Protein AF-A0A379U1M3-F1 (afdb_monomer_lite)

Radius of gyration: 14.97 Å; chains: 1; bounding box: 32×24×46 Å

Organism: Salmonella diarizonae (NCBI:txid59204)

Structure (mmCIF, N/CA/C/O backbone):
data_AF-A0A379U1M3-F1
#
_entry.id   AF-A0A379U1M3-F1
#
loop_
_atom_site.group_PDB
_atom_site.id
_atom_site.type_symbol
_atom_site.label_atom_id
_atom_site.label_alt_id
_atom_site.label_comp_id
_atom_site.label_asym_id
_atom_site.label_entity_id
_atom_site.label_seq_id
_atom_site.pdbx_PDB_ins_code
_atom_site.Cartn_x
_atom_site.Cartn_y
_atom_site.Cartn_z
_atom_site.occupancy
_atom_site.B_iso_or_equiv
_atom_site.auth_seq_id
_atom_site.auth_comp_id
_atom_site.auth_asym_id
_atom_site.auth_atom_id
_atom_site.pdbx_PDB_model_num
ATOM 1 N N . MET A 1 1 ? -2.885 12.983 -32.660 1.00 37.78 1 MET A N 1
ATOM 2 C CA . MET A 1 1 ? -1.840 11.941 -32.539 1.00 37.78 1 MET A CA 1
ATOM 3 C C . MET A 1 1 ? -1.450 11.889 -31.063 1.00 37.78 1 MET A C 1
ATOM 5 O O . MET A 1 1 ? -0.904 12.857 -30.575 1.00 37.78 1 MET A O 1
ATOM 9 N N . GLY A 1 2 ? -1.944 10.982 -30.223 1.00 47.16 2 GLY A N 1
ATOM 10 C CA . GLY A 1 2 ? -1.740 9.533 -30.283 1.00 47.16 2 GLY A CA 1
ATOM 11 C C . GLY A 1 2 ? -0.660 9.057 -29.289 1.00 47.16 2 GLY A C 1
ATOM 12 O O . GLY A 1 2 ? 0.102 8.173 -29.641 1.00 47.16 2 GLY A O 1
ATOM 13 N N . LEU A 1 3 ? -0.550 9.654 -28.089 1.00 51.50 3 LEU A N 1
ATOM 14 C CA . LEU A 1 3 ? 0.453 9.289 -27.063 1.00 51.50 3 LEU A CA 1
ATOM 15 C C . LEU A 1 3 ? -0.091 8.384 -25.934 1.00 51.50 3 LEU A C 1
ATOM 17 O O . LEU A 1 3 ? 0.580 8.161 -24.933 1.00 51.50 3 LEU A O 1
ATOM 21 N N . THR A 1 4 ? -1.326 7.891 -26.040 1.00 50.75 4 THR A N 1
ATOM 22 C CA . THR A 1 4 ? -2.087 7.403 -24.873 1.00 50.75 4 THR A CA 1
ATOM 23 C C . THR A 1 4 ? -2.178 5.883 -24.722 1.00 50.75 4 THR A C 1
ATOM 25 O O . THR A 1 4 ? -2.648 5.422 -23.684 1.00 50.75 4 THR A O 1
ATOM 28 N N . ALA A 1 5 ? -1.739 5.092 -25.705 1.00 48.62 5 ALA A N 1
ATOM 29 C CA . ALA A 1 5 ? -1.853 3.630 -25.646 1.00 48.62 5 ALA A CA 1
ATOM 30 C C . ALA A 1 5 ? -0.637 2.955 -24.981 1.00 48.62 5 ALA A C 1
ATOM 32 O O . ALA A 1 5 ? -0.814 2.134 -24.089 1.00 48.62 5 ALA A O 1
ATOM 33 N N . ALA A 1 6 ? 0.591 3.353 -25.333 1.00 50.09 6 ALA A N 1
ATOM 34 C CA . ALA A 1 6 ? 1.815 2.690 -24.859 1.00 50.09 6 ALA A CA 1
ATOM 35 C C . ALA A 1 6 ? 2.117 2.900 -23.360 1.00 50.09 6 ALA A C 1
ATOM 37 O O . ALA A 1 6 ? 2.803 2.091 -22.745 1.00 50.09 6 ALA A O 1
ATOM 38 N N . VAL A 1 7 ? 1.580 3.962 -22.748 1.00 56.66 7 VAL A N 1
ATOM 39 C CA . VAL A 1 7 ? 1.729 4.219 -21.303 1.00 56.66 7 VAL A CA 1
ATOM 40 C C . VAL A 1 7 ? 0.907 3.234 -20.463 1.00 56.66 7 VAL A C 1
ATOM 42 O O . VAL A 1 7 ? 1.268 2.966 -19.321 1.00 56.66 7 VAL A O 1
ATOM 45 N N . LYS A 1 8 ? -0.187 2.680 -21.008 1.00 58.69 8 LYS A N 1
ATOM 46 C CA . LYS A 1 8 ? -1.150 1.888 -20.227 1.00 58.69 8 LYS A CA 1
ATOM 47 C C . LYS A 1 8 ? -0.653 0.495 -19.837 1.00 58.69 8 LYS A C 1
ATOM 49 O O . LYS A 1 8 ? -1.093 -0.001 -18.808 1.00 58.69 8 LYS A O 1
ATOM 54 N N . ASP A 1 9 ? 0.268 -0.092 -20.599 1.00 67.94 9 ASP A N 1
ATOM 55 C CA . ASP A 1 9 ? 0.799 -1.438 -20.327 1.00 67.94 9 ASP A CA 1
ATOM 56 C C . ASP A 1 9 ? 2.172 -1.443 -19.648 1.00 67.94 9 ASP A C 1
ATOM 58 O O . ASP A 1 9 ? 2.704 -2.509 -19.329 1.00 67.94 9 ASP A O 1
ATOM 62 N N . ARG A 1 10 ? 2.762 -0.268 -19.385 1.00 86.00 10 ARG A N 1
ATOM 63 C CA . ARG A 1 10 ? 4.041 -0.214 -18.676 1.00 86.00 10 ARG A CA 1
ATOM 64 C C . ARG A 1 10 ? 3.838 -0.661 -17.228 1.00 86.00 10 ARG A C 1
ATOM 66 O O . ARG A 1 10 ? 3.251 0.056 -16.421 1.00 86.00 10 ARG A O 1
ATOM 73 N N . LYS A 1 11 ? 4.408 -1.814 -16.894 1.00 87.12 11 LYS A N 1
ATOM 74 C CA . LYS A 1 11 ? 4.580 -2.290 -15.520 1.00 87.12 11 LYS A CA 1
ATOM 75 C C . LYS A 1 11 ? 6.007 -2.006 -15.073 1.00 87.12 11 LYS A C 1
ATOM 77 O O . LYS A 1 11 ? 6.920 -2.008 -15.897 1.00 87.12 11 LYS A O 1
ATOM 82 N N . LEU A 1 12 ? 6.181 -1.737 -13.785 1.00 88.62 12 LEU A N 1
ATOM 83 C CA . LEU A 1 12 ? 7.514 -1.667 -13.199 1.00 88.62 12 LEU A CA 1
ATOM 84 C C . LEU A 1 12 ? 8.115 -3.073 -13.208 1.00 88.62 12 LEU A C 1
ATOM 86 O O . LEU A 1 12 ? 7.436 -4.040 -12.862 1.00 88.62 12 LEU A O 1
ATOM 90 N N . SER A 1 13 ? 9.377 -3.172 -13.599 1.00 92.25 13 SER A N 1
ATOM 91 C CA . SER A 1 13 ? 10.193 -4.356 -13.332 1.00 92.25 13 SER A CA 1
ATOM 92 C C . SER A 1 13 ? 10.441 -4.517 -11.828 1.00 92.25 13 SER A C 1
ATOM 94 O O . SER A 1 13 ? 10.221 -3.589 -11.041 1.00 92.25 13 SER A O 1
ATOM 96 N N . ASP A 1 14 ? 10.939 -5.680 -11.415 1.00 92.12 14 ASP A N 1
ATOM 97 C CA . ASP A 1 14 ? 11.310 -5.932 -10.016 1.00 92.12 14 ASP A CA 1
ATOM 98 C C . ASP A 1 14 ? 12.359 -4.926 -9.519 1.00 92.12 14 ASP A C 1
ATOM 100 O O . ASP A 1 14 ? 12.309 -4.464 -8.377 1.00 92.12 14 ASP A O 1
ATOM 104 N N . GLU A 1 15 ? 13.262 -4.515 -10.406 1.00 94.88 15 GLU A N 1
ATOM 105 C CA . GLU A 1 15 ? 14.368 -3.614 -10.087 1.00 94.88 15 GLU A CA 1
ATOM 106 C C . GLU A 1 15 ? 13.870 -2.183 -9.900 1.00 94.88 15 GLU A C 1
ATOM 108 O O . GLU A 1 15 ? 14.233 -1.511 -8.931 1.00 94.88 15 GLU A O 1
ATOM 113 N N . GLU A 1 16 ? 12.961 -1.739 -10.768 1.00 92.75 16 GLU A N 1
ATOM 114 C CA . GLU A 1 16 ? 12.268 -0.464 -10.593 1.00 92.75 16 GLU A CA 1
ATOM 115 C C . GLU A 1 16 ? 11.379 -0.481 -9.342 1.00 92.75 16 GLU A C 1
ATOM 117 O O . GLU A 1 16 ? 11.323 0.510 -8.616 1.00 92.75 16 GLU A O 1
ATOM 122 N N . SER A 1 17 ? 10.727 -1.607 -9.040 1.00 91.19 17 SER A N 1
ATOM 123 C CA . SER A 1 17 ? 9.892 -1.756 -7.842 1.00 91.19 17 SER A CA 1
ATOM 124 C C . SER A 1 17 ? 10.722 -1.652 -6.560 1.00 91.19 17 SER A C 1
ATOM 126 O O . SER A 1 17 ? 10.329 -0.943 -5.631 1.00 91.19 17 SER A O 1
ATOM 128 N N . LYS A 1 18 ? 11.909 -2.274 -6.522 1.00 93.56 18 LYS A N 1
ATOM 129 C CA . LYS A 1 18 ? 12.880 -2.121 -5.422 1.00 93.56 18 LYS A CA 1
ATOM 130 C C . LYS A 1 18 ? 13.363 -0.678 -5.294 1.00 93.56 18 LYS A C 1
ATOM 132 O O . LYS A 1 18 ? 13.438 -0.161 -4.181 1.00 93.56 18 LYS A O 1
ATOM 137 N N . ALA A 1 19 ? 13.661 -0.014 -6.412 1.00 95.06 19 ALA A N 1
ATOM 138 C CA . ALA A 1 19 ? 14.075 1.387 -6.402 1.00 95.06 19 ALA A CA 1
ATOM 139 C C . ALA A 1 19 ? 12.977 2.296 -5.822 1.00 95.06 19 ALA A C 1
ATOM 141 O O . ALA A 1 19 ? 13.257 3.108 -4.939 1.00 95.06 19 ALA A O 1
ATOM 142 N N . VAL A 1 20 ? 11.721 2.106 -6.246 1.00 92.62 20 VAL A N 1
ATOM 143 C CA . VAL A 1 20 ? 10.565 2.832 -5.698 1.00 92.62 20 VAL A CA 1
ATOM 144 C C . VAL A 1 20 ? 10.398 2.547 -4.207 1.00 92.62 20 VAL A C 1
ATOM 146 O O . VAL A 1 20 ? 10.202 3.485 -3.440 1.00 92.62 20 VAL A O 1
ATOM 149 N N . TRP A 1 21 ? 10.512 1.285 -3.783 1.00 94.19 21 TRP A N 1
ATOM 150 C CA . TRP A 1 21 ? 10.404 0.897 -2.375 1.00 94.19 21 TRP A CA 1
ATOM 151 C C . TRP A 1 21 ? 11.451 1.590 -1.493 1.00 94.19 21 TRP A C 1
ATOM 153 O O . TRP A 1 21 ? 11.116 2.113 -0.429 1.00 94.19 21 TRP A O 1
ATOM 163 N N . ASN A 1 22 ? 12.703 1.650 -1.948 1.00 94.81 22 ASN A N 1
ATOM 164 C CA . ASN A 1 22 ? 13.795 2.290 -1.212 1.00 94.81 22 ASN A CA 1
ATOM 165 C C . ASN A 1 22 ? 13.607 3.813 -1.108 1.00 94.81 22 ASN A C 1
ATOM 167 O O . ASN A 1 22 ? 13.810 4.394 -0.038 1.00 94.81 22 ASN A O 1
ATOM 171 N N . ALA A 1 23 ? 13.132 4.443 -2.186 1.00 95.00 23 ALA A N 1
ATOM 172 C CA . ALA A 1 23 ? 12.842 5.875 -2.226 1.00 95.00 23 ALA A CA 1
ATOM 173 C C . ALA A 1 23 ? 11.681 6.290 -1.304 1.00 95.00 23 ALA A C 1
ATOM 175 O O . ALA A 1 23 ? 11.538 7.470 -0.988 1.00 95.00 23 ALA A O 1
ATOM 176 N N . LEU A 1 24 ? 10.857 5.346 -0.821 1.00 93.69 24 LEU A N 1
ATOM 177 C CA . LEU A 1 24 ? 9.785 5.676 0.123 1.00 93.69 24 LEU A CA 1
ATOM 178 C C . LEU A 1 24 ? 10.328 6.292 1.411 1.00 93.69 24 LEU A C 1
ATOM 180 O O . LEU A 1 24 ? 9.658 7.143 1.978 1.00 93.69 24 LEU A O 1
ATOM 184 N N . SER A 1 25 ? 11.528 5.910 1.856 1.00 91.62 25 SER A N 1
ATOM 185 C CA . SER A 1 25 ? 12.117 6.434 3.097 1.00 91.62 25 SER A CA 1
ATOM 186 C C . SER A 1 25 ? 12.304 7.959 3.102 1.00 91.62 25 SER A C 1
ATOM 188 O O . SER A 1 25 ? 12.314 8.566 4.169 1.00 91.62 25 SER A O 1
ATOM 190 N N . GLU A 1 26 ? 12.372 8.582 1.923 1.00 93.94 26 GLU A N 1
ATOM 191 C CA . GLU A 1 26 ? 12.519 10.031 1.739 1.00 93.94 26 GLU A CA 1
ATOM 192 C C . GLU A 1 26 ? 11.172 10.784 1.748 1.00 93.94 26 GLU A C 1
ATOM 194 O O . GLU A 1 26 ? 11.134 12.015 1.752 1.00 93.94 26 GLU A O 1
ATOM 199 N N . MET A 1 27 ? 10.042 10.067 1.745 1.00 92.38 27 MET A N 1
ATOM 200 C CA . MET A 1 27 ? 8.698 10.656 1.714 1.00 92.38 27 MET A CA 1
ATOM 201 C C . MET A 1 27 ? 8.132 10.876 3.123 1.00 92.38 27 MET A C 1
ATOM 203 O O . MET A 1 27 ? 8.613 10.319 4.103 1.00 92.38 27 MET A O 1
ATOM 207 N N . LYS A 1 28 ? 7.037 11.636 3.248 1.00 94.75 28 LYS A N 1
ATOM 208 C CA . LYS A 1 28 ? 6.317 11.766 4.531 1.00 94.75 2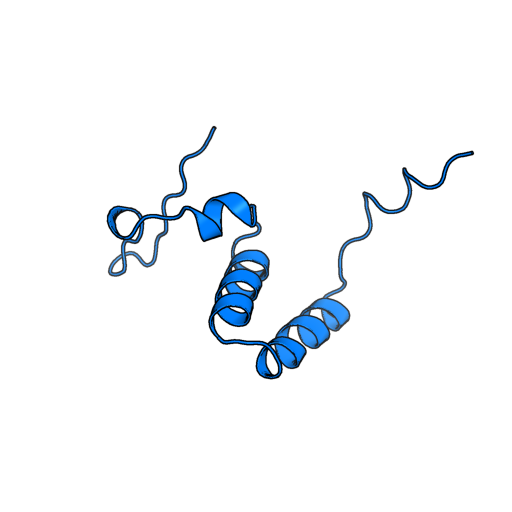8 LYS A CA 1
ATOM 209 C C . LYS A 1 28 ? 5.630 10.454 4.911 1.00 94.75 28 LYS A C 1
ATOM 211 O O . LYS A 1 28 ? 5.051 9.809 4.037 1.00 94.75 28 LYS A O 1
ATOM 216 N N . ASP A 1 29 ? 5.557 10.135 6.202 1.00 92.00 29 ASP A N 1
ATOM 217 C CA . ASP A 1 29 ? 5.006 8.876 6.742 1.00 92.00 29 ASP A CA 1
ATOM 218 C C . ASP A 1 29 ? 3.680 8.441 6.103 1.00 92.00 29 ASP A C 1
ATOM 220 O O . ASP A 1 29 ? 3.515 7.297 5.682 1.00 92.00 29 ASP A O 1
ATOM 224 N N . ARG A 1 30 ? 2.735 9.378 5.945 1.00 88.81 30 ARG A N 1
ATOM 225 C CA . ARG 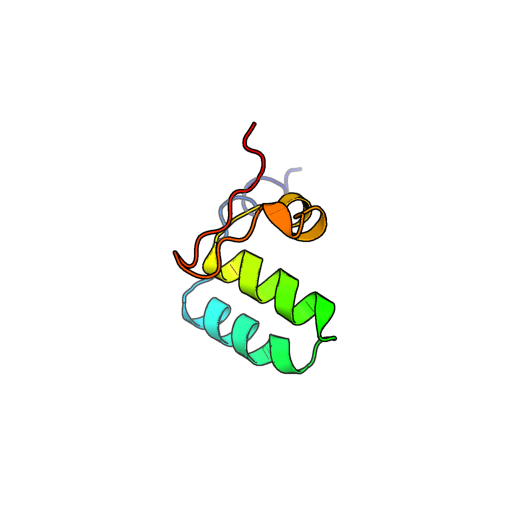A 1 30 ? 1.435 9.096 5.317 1.00 88.81 30 ARG A CA 1
ATOM 226 C C . ARG A 1 30 ? 1.574 8.621 3.868 1.00 88.81 30 ARG A C 1
ATOM 228 O O . ARG A 1 30 ? 0.854 7.721 3.445 1.00 88.81 30 ARG A O 1
ATOM 235 N N . GLN A 1 31 ? 2.462 9.247 3.100 1.00 89.94 31 GLN A N 1
ATOM 236 C CA . GLN A 1 31 ? 2.716 8.882 1.706 1.00 89.94 31 GLN A CA 1
ATOM 237 C C . GLN A 1 31 ? 3.441 7.541 1.630 1.00 89.94 31 GLN A C 1
ATOM 239 O O . GLN A 1 31 ? 3.069 6.716 0.800 1.00 89.94 31 GLN A O 1
ATOM 244 N N . GLN A 1 32 ? 4.388 7.290 2.542 1.00 93.44 32 GLN A N 1
ATOM 245 C CA . GLN A 1 32 ? 5.057 5.994 2.647 1.00 93.44 32 GLN A CA 1
ATOM 246 C C . GLN A 1 32 ? 4.045 4.868 2.848 1.00 93.44 32 GLN A C 1
ATOM 248 O O . GLN A 1 32 ? 4.059 3.895 2.102 1.00 93.44 32 GLN A O 1
ATOM 253 N N . LEU A 1 33 ? 3.131 5.015 3.812 1.00 91.19 33 LEU A N 1
ATOM 254 C CA . LEU A 1 33 ? 2.112 4.006 4.102 1.00 91.19 33 LEU A CA 1
ATOM 255 C C . LEU A 1 33 ? 1.215 3.742 2.890 1.00 91.19 33 LEU A C 1
ATOM 257 O O . LEU A 1 33 ? 1.036 2.588 2.510 1.00 91.19 33 LEU A O 1
ATOM 261 N N . ILE A 1 34 ? 0.713 4.793 2.234 1.00 90.81 34 ILE A N 1
ATOM 262 C CA . ILE A 1 34 ? -0.136 4.640 1.042 1.00 90.81 34 ILE A CA 1
ATOM 263 C C . ILE A 1 34 ? 0.622 3.926 -0.084 1.00 90.81 34 ILE A C 1
ATOM 265 O O . ILE A 1 34 ? 0.068 3.026 -0.710 1.00 90.81 34 ILE A O 1
ATOM 269 N N . MET A 1 35 ? 1.882 4.294 -0.332 1.00 92.81 35 MET A N 1
ATOM 270 C CA . MET A 1 35 ? 2.704 3.663 -1.368 1.00 92.81 35 MET A CA 1
ATOM 271 C C . MET A 1 35 ? 3.027 2.202 -1.047 1.00 92.81 35 MET A C 1
ATOM 273 O O . MET A 1 35 ? 2.959 1.360 -1.937 1.00 92.81 35 MET A O 1
ATOM 277 N N . ARG A 1 36 ? 3.314 1.873 0.217 1.00 92.75 36 ARG A N 1
ATOM 278 C CA . ARG A 1 36 ? 3.523 0.483 0.647 1.00 92.75 36 ARG A CA 1
ATOM 279 C C . ARG A 1 36 ? 2.271 -0.358 0.427 1.00 92.75 36 ARG A C 1
ATOM 281 O O . ARG 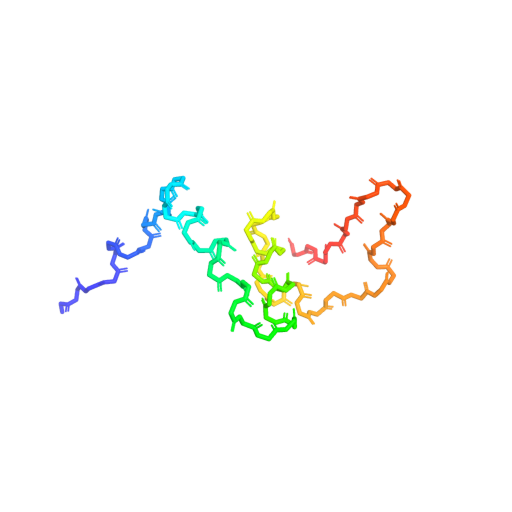A 1 36 ? 2.375 -1.444 -0.129 1.00 92.75 36 ARG A O 1
ATOM 288 N N . PHE A 1 37 ? 1.101 0.160 0.803 1.00 91.31 37 PHE A N 1
ATOM 289 C CA . PHE A 1 37 ? -0.172 -0.514 0.546 1.00 91.31 37 PHE A CA 1
ATOM 290 C C . PHE A 1 37 ? -0.414 -0.708 -0.955 1.00 91.31 37 PHE A C 1
ATOM 292 O O . PHE A 1 37 ? -0.724 -1.816 -1.372 1.00 91.31 37 PHE A O 1
ATOM 299 N N . LEU A 1 38 ? -0.189 0.322 -1.777 1.00 91.25 38 LEU A N 1
ATOM 300 C CA . LEU A 1 38 ? -0.323 0.227 -3.236 1.00 91.25 38 LEU A CA 1
ATOM 301 C C . LEU A 1 38 ? 0.544 -0.886 -3.835 1.00 91.25 38 LEU A C 1
ATOM 303 O O . LEU A 1 38 ? 0.058 -1.665 -4.649 1.00 91.25 38 LEU A O 1
ATOM 307 N N . ILE A 1 39 ? 1.814 -0.955 -3.429 1.00 91.44 39 ILE A N 1
ATOM 308 C CA . ILE A 1 39 ? 2.775 -1.937 -3.944 1.00 91.44 39 ILE A CA 1
ATOM 309 C C . ILE A 1 39 ? 2.414 -3.357 -3.486 1.00 91.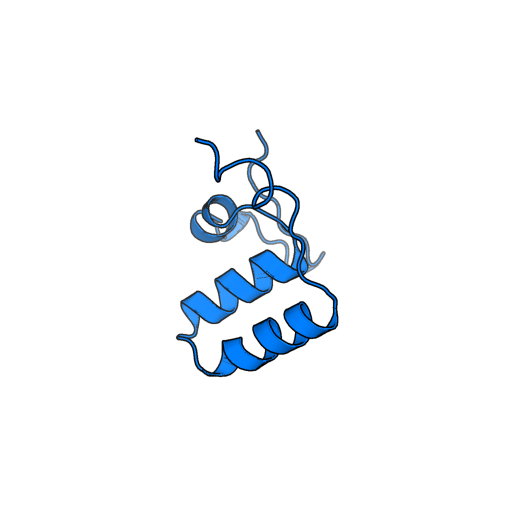44 39 ILE A C 1
ATOM 311 O O . ILE A 1 39 ? 2.500 -4.287 -4.281 1.00 91.44 39 ILE A O 1
ATOM 315 N N . LEU A 1 40 ? 2.009 -3.530 -2.224 1.00 90.50 40 LEU A N 1
ATOM 316 C CA . LEU A 1 40 ? 1.774 -4.853 -1.636 1.00 90.50 40 LEU A CA 1
ATOM 317 C C . LEU A 1 40 ? 0.403 -5.446 -1.976 1.00 90.50 40 LEU A C 1
ATOM 319 O O . LEU A 1 40 ? 0.287 -6.664 -2.077 1.00 90.50 40 LEU A O 1
ATOM 323 N N . THR A 1 41 ? -0.633 -4.617 -2.122 1.00 88.12 41 THR A N 1
ATOM 324 C CA . THR A 1 41 ? -2.009 -5.100 -2.330 1.00 88.12 41 THR A CA 1
ATOM 325 C C . THR A 1 41 ? -2.518 -4.884 -3.752 1.00 88.12 41 THR A C 1
ATOM 327 O O . THR A 1 41 ? -3.494 -5.514 -4.145 1.00 88.12 41 THR A O 1
ATOM 330 N N . GLY A 1 42 ? -1.906 -3.979 -4.525 1.00 87.38 42 GLY A N 1
ATOM 331 C CA . GLY A 1 42 ? -2.384 -3.608 -5.862 1.00 87.38 42 GLY A CA 1
ATOM 332 C C . GLY A 1 42 ? -3.742 -2.888 -5.879 1.00 87.38 42 GLY A C 1
ATOM 333 O O . GLY A 1 42 ? -4.314 -2.688 -6.951 1.00 87.38 42 GLY A O 1
ATOM 334 N N . CYS A 1 43 ? -4.272 -2.496 -4.715 1.00 87.31 43 CYS A N 1
ATOM 335 C CA . CYS A 1 43 ? -5.552 -1.793 -4.591 1.00 87.31 43 CYS A CA 1
ATOM 336 C C . CYS A 1 43 ? -5.454 -0.352 -5.109 1.00 87.31 43 CYS A C 1
ATOM 338 O O . CYS A 1 43 ? -4.372 0.206 -5.283 1.00 87.31 43 CYS A O 1
ATOM 340 N N . ARG A 1 44 ? -6.589 0.315 -5.319 1.00 87.56 44 ARG A N 1
ATOM 341 C CA . ARG A 1 44 ? -6.593 1.722 -5.736 1.00 87.56 44 ARG A CA 1
ATOM 342 C C . ARG A 1 44 ? -6.204 2.626 -4.574 1.00 87.56 44 ARG A C 1
ATOM 344 O O . ARG A 1 44 ? -6.618 2.448 -3.432 1.00 87.56 44 ARG A O 1
ATOM 351 N N . SER A 1 45 ? -5.492 3.705 -4.890 1.00 86.75 45 SER A N 1
ATOM 352 C CA . SER A 1 45 ? -5.093 4.692 -3.876 1.00 86.75 45 SER A CA 1
ATOM 353 C C . SER A 1 45 ? -6.285 5.324 -3.146 1.00 86.75 45 SER A C 1
ATOM 355 O O . SER A 1 45 ? -6.158 5.726 -1.993 1.00 86.75 45 SER A O 1
ATOM 357 N N . THR A 1 46 ? -7.446 5.419 -3.801 1.00 87.88 46 THR A N 1
ATOM 358 C CA . THR A 1 46 ? -8.697 5.876 -3.186 1.00 87.88 46 THR A CA 1
ATOM 359 C C . THR A 1 46 ? -9.185 4.905 -2.120 1.00 87.88 46 THR A C 1
ATOM 361 O O . THR A 1 46 ? -9.454 5.361 -1.017 1.00 87.88 46 THR A O 1
ATOM 364 N N . GLU A 1 47 ? -9.200 3.600 -2.407 1.00 87.19 47 GLU A N 1
ATOM 365 C CA . GLU A 1 47 ? -9.630 2.542 -1.478 1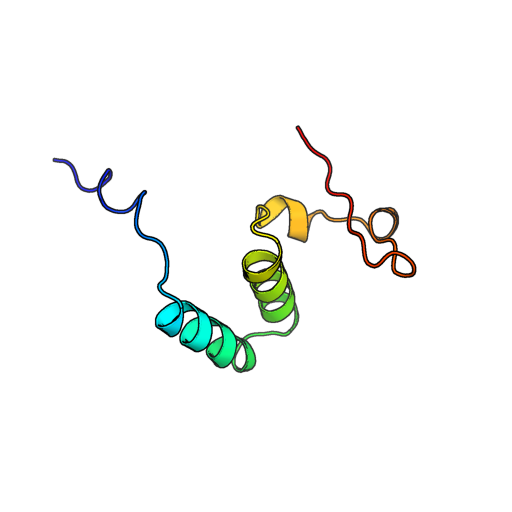.00 87.19 47 GLU A CA 1
ATOM 366 C C . GLU A 1 47 ? -8.783 2.560 -0.197 1.00 87.19 47 GLU A C 1
ATOM 368 O O . GLU A 1 47 ? -9.324 2.515 0.905 1.00 87.19 47 GLU A O 1
ATOM 373 N N . ILE A 1 48 ? -7.464 2.737 -0.332 1.00 88.62 48 ILE A N 1
ATOM 374 C CA . ILE A 1 48 ? -6.537 2.846 0.807 1.00 88.62 48 ILE A CA 1
ATOM 375 C C . ILE A 1 48 ? -6.803 4.125 1.616 1.00 88.62 48 ILE A C 1
ATOM 377 O O . ILE A 1 48 ? -6.833 4.104 2.844 1.00 88.62 48 ILE A O 1
ATOM 381 N N . ARG A 1 49 ? -6.997 5.269 0.944 1.00 86.88 49 ARG A N 1
ATOM 382 C CA . ARG A 1 49 ? -7.193 6.566 1.619 1.00 86.88 49 ARG A CA 1
ATOM 383 C C . ARG A 1 49 ? -8.536 6.686 2.338 1.00 86.88 49 ARG A C 1
ATOM 385 O O . ARG A 1 49 ? -8.621 7.486 3.267 1.00 86.88 49 ARG A O 1
ATOM 392 N N . THR A 1 50 ? -9.555 5.954 1.894 1.00 90.50 50 THR A N 1
ATOM 393 C CA . THR A 1 50 ? -10.897 5.938 2.498 1.00 90.50 50 THR A CA 1
ATOM 394 C C . THR A 1 50 ? -11.130 4.723 3.392 1.00 90.50 50 THR A C 1
ATOM 396 O O . THR A 1 50 ? -12.256 4.522 3.845 1.00 90.50 50 THR A O 1
ATOM 399 N N . ALA A 1 51 ? -10.099 3.909 3.634 1.00 88.44 51 ALA A N 1
ATOM 400 C CA . ALA A 1 51 ? -10.198 2.747 4.500 1.00 88.44 51 ALA A CA 1
ATOM 401 C C . ALA A 1 51 ? -10.593 3.161 5.923 1.00 88.44 51 ALA A C 1
ATOM 403 O O . ALA A 1 51 ? -10.083 4.142 6.475 1.00 88.44 51 ALA A O 1
ATOM 404 N N . LYS A 1 52 ? -11.507 2.397 6.518 1.00 89.38 52 LYS A N 1
ATOM 405 C CA . LYS A 1 52 ? -11.949 2.583 7.900 1.00 89.38 52 LYS A CA 1
ATOM 406 C C . LYS A 1 52 ? -11.208 1.625 8.822 1.00 89.38 52 LYS A C 1
ATOM 408 O O . LYS A 1 52 ? -10.844 0.533 8.408 1.00 89.38 52 LYS A O 1
ATOM 413 N N . TRP A 1 53 ? -11.040 2.000 10.087 1.00 88.75 53 TRP A N 1
ATOM 414 C CA . TRP A 1 53 ? -10.408 1.126 11.082 1.00 88.75 53 TRP A CA 1
ATOM 415 C C . TRP A 1 53 ? -11.129 -0.216 11.247 1.00 88.75 53 TRP A C 1
ATOM 417 O O . TRP A 1 53 ? -10.471 -1.241 11.362 1.00 88.75 53 TRP A O 1
ATOM 427 N N . GLU A 1 54 ? -12.461 -0.216 11.169 1.00 91.00 54 GLU A N 1
ATOM 428 C CA . GLU A 1 54 ? -13.309 -1.416 11.259 1.00 91.00 54 GLU A CA 1
ATOM 429 C C . GLU A 1 54 ? -13.085 -2.431 10.120 1.00 91.00 54 GLU A C 1
ATOM 431 O O . GLU A 1 54 ? -13.593 -3.544 10.178 1.00 91.00 54 GLU A O 1
ATOM 436 N N . TRP A 1 55 ? -12.350 -2.051 9.072 1.00 90.88 55 TRP A N 1
ATOM 437 C CA . TRP A 1 55 ? -12.062 -2.905 7.920 1.00 90.88 55 TRP A CA 1
ATOM 438 C C . TRP A 1 55 ? -10.769 -3.710 8.058 1.00 90.88 55 TRP A C 1
ATOM 440 O O . TRP A 1 55 ? -10.486 -4.552 7.203 1.00 90.88 55 TRP A O 1
ATOM 450 N N . PHE A 1 56 ? -9.962 -3.425 9.080 1.00 90.56 56 PHE A N 1
ATOM 451 C CA . PHE A 1 56 ? -8.699 -4.109 9.323 1.00 90.56 56 PHE A CA 1
ATOM 452 C C . PHE A 1 56 ? -8.879 -5.166 10.406 1.00 90.56 56 PHE A C 1
ATOM 454 O O . PHE A 1 56 ? -9.128 -4.835 11.566 1.00 90.56 56 PHE A O 1
ATOM 461 N N . ASP A 1 57 ? -8.685 -6.427 10.031 1.00 90.94 57 ASP A N 1
ATOM 462 C CA . ASP A 1 57 ? -8.528 -7.517 10.981 1.00 90.94 57 ASP A CA 1
ATOM 463 C C . ASP A 1 57 ? -7.034 -7.770 11.199 1.00 90.94 57 ASP A C 1
ATOM 465 O O . ASP A 1 57 ? -6.326 -8.310 10.345 1.00 90.94 57 ASP A O 1
ATOM 469 N N . PHE A 1 58 ? -6.529 -7.352 12.358 1.00 88.50 58 PHE A N 1
ATOM 470 C CA . PHE A 1 58 ? -5.121 -7.528 12.708 1.00 88.50 58 PHE A CA 1
ATOM 471 C C . PHE A 1 58 ? -4.785 -8.939 13.205 1.00 88.50 58 PHE A C 1
ATOM 473 O O . PHE A 1 58 ? -3.602 -9.287 13.214 1.00 88.50 58 PHE A O 1
ATOM 480 N N . GLN A 1 59 ? -5.776 -9.744 13.608 1.00 91.25 59 GLN A N 1
ATOM 481 C CA . GLN A 1 59 ? -5.548 -11.139 13.995 1.00 91.25 59 GLN A CA 1
ATOM 482 C C . GLN A 1 59 ? -5.309 -11.984 12.747 1.00 91.25 59 GLN A C 1
ATOM 484 O O . GLN A 1 59 ? -4.264 -12.629 12.629 1.00 91.25 59 GLN A O 1
ATOM 489 N N . ASP A 1 60 ? -6.213 -11.866 11.778 1.00 89.88 60 ASP A N 1
ATOM 490 C CA . ASP A 1 60 ? -6.131 -12.592 10.511 1.00 89.88 60 ASP A CA 1
ATOM 491 C C . ASP A 1 60 ? -5.221 -11.894 9.489 1.00 89.88 60 ASP A C 1
ATOM 493 O O . ASP A 1 60 ? -4.924 -12.443 8.427 1.00 89.88 60 ASP A O 1
ATOM 497 N N . LYS A 1 61 ? -4.725 -10.692 9.821 1.00 88.44 61 LYS A N 1
ATOM 498 C CA . LYS A 1 61 ? -3.898 -9.832 8.955 1.00 88.44 61 LYS A CA 1
ATOM 499 C C . LYS A 1 61 ? -4.578 -9.554 7.616 1.00 88.44 61 LYS A C 1
ATOM 501 O O . LYS A 1 61 ? -3.917 -9.462 6.580 1.00 88.44 61 LYS A O 1
ATOM 506 N N . THR A 1 62 ? -5.898 -9.417 7.644 1.00 88.00 62 THR A N 1
ATOM 507 C CA . THR A 1 62 ? -6.703 -9.131 6.464 1.00 88.00 62 THR A CA 1
ATOM 508 C C . THR A 1 62 ? -7.201 -7.696 6.494 1.00 88.00 62 THR A C 1
ATOM 510 O O . THR A 1 62 ? -7.374 -7.066 7.539 1.00 88.00 62 THR A O 1
ATOM 513 N N . TRP A 1 63 ? -7.402 -7.148 5.304 1.00 88.75 63 TRP A N 1
ATOM 514 C CA . TRP A 1 63 ? -8.019 -5.848 5.123 1.00 88.75 63 TRP A CA 1
ATOM 515 C C . TRP A 1 63 ? -9.146 -5.993 4.109 1.00 88.75 63 TRP A C 1
ATOM 517 O O . TRP A 1 63 ? -8.917 -6.413 2.974 1.00 88.75 63 TRP A O 1
ATOM 527 N N . THR A 1 64 ? -10.359 -5.641 4.525 1.00 87.81 64 THR A N 1
ATOM 528 C CA . THR A 1 64 ? -11.541 -5.657 3.663 1.00 87.81 64 THR A CA 1
ATOM 529 C C . THR A 1 64 ? -11.753 -4.267 3.081 1.00 87.81 64 THR A C 1
ATOM 531 O O . THR A 1 64 ? -12.135 -3.342 3.785 1.00 87.81 64 THR A O 1
ATOM 534 N N . HIS A 1 65 ? -11.536 -4.078 1.787 1.00 79.94 65 HIS A N 1
ATOM 535 C CA . HIS A 1 65 ? -11.949 -2.838 1.131 1.00 79.94 65 HIS A CA 1
ATOM 536 C C . HIS A 1 65 ? -13.366 -2.998 0.570 1.00 79.94 65 HIS A C 1
ATOM 538 O O . HIS A 1 65 ? -13.759 -4.094 0.173 1.00 79.94 65 HIS A O 1
ATOM 544 N N . SER A 1 66 ? -14.152 -1.919 0.522 1.00 66.19 66 SER A N 1
ATOM 545 C CA . SER A 1 66 ? -15.460 -1.954 -0.138 1.00 66.19 66 SER A CA 1
ATOM 546 C C . SER A 1 66 ? -15.260 -2.243 -1.629 1.00 66.19 66 SER A C 1
ATOM 548 O O . SER A 1 66 ? -14.844 -1.359 -2.383 1.00 66.19 66 SER A O 1
ATOM 550 N N . GLY A 1 67 ? -15.490 -3.487 -2.039 1.00 59.91 67 GLY A N 1
ATOM 551 C CA . GLY A 1 67 ? -15.586 -3.857 -3.443 1.00 59.91 67 GLY A CA 1
ATOM 552 C C . GLY A 1 67 ? -16.846 -3.241 -4.043 1.00 59.91 67 GLY A C 1
ATOM 553 O O . GLY A 1 67 ? -17.928 -3.365 -3.469 1.00 59.91 67 GLY A O 1
ATOM 554 N N . GLN A 1 68 ? -16.695 -2.553 -5.173 1.00 42.94 68 GLN A N 1
ATOM 555 C CA . GLN A 1 68 ? -17.719 -2.642 -6.210 1.00 42.94 68 GLN A CA 1
ATOM 556 C C . GLN A 1 68 ? -17.626 -4.014 -6.868 1.00 42.94 68 GLN A C 1
ATOM 558 O O . GLN A 1 68 ? -16.479 -4.511 -6.983 1.00 42.94 68 GLN A O 1
#

Sequence (68 aa):
MGLTAAVKDRKLSDEESKAVWNALSEMKDRQQLIMRFLILTGCRSTEIRTAKWEWFDFQDKTWTHSGQ

Foldseek 3Di:
DDDPPVVPPDDDDPVSLVVVLVCLVVDPPVVSVLVVCCSPPVDDSVQVVPADPVQADPVVRDGDTDDD

pLDDT: mean 83.85, std 14.88, range [37.78, 95.06]

Secondary structure (DSSP, 8-state):
---SSTTTT-PPPHHHHHHHHHHGGGS-HHHHHHHHHHHHH---HHHHHT--GGGEETTTTEE-----

InterPro domains:
  IPR002104 Integrase, catalytic domain [PS51898] (7-68)
  IPR011010 DNA breaking-rejoining enzyme, catalytic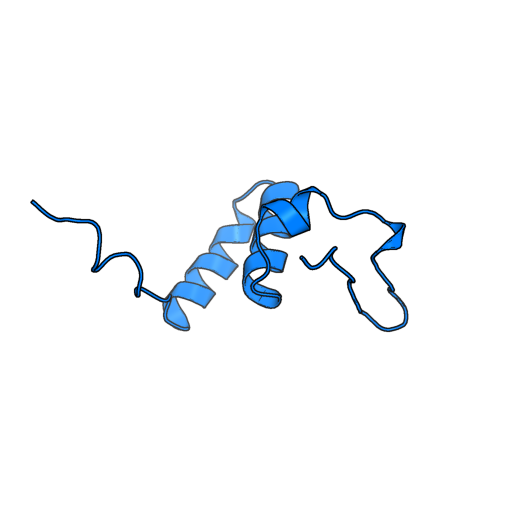 core [SSF56349] (7-64)
  IPR013762 Integrase-like, catalytic domain superfamily [G3DSA:1.10.443.10] (6-68)